Protein AF-A0A7C7BUP1-F1 (afdb_monomer)

Nearest PDB structures (foldseek):
  5or5-assembly1_A  TM=6.425E-01  e=1.012E-01  Escherichia coli K-12
  8x6g-assembly1_H  TM=6.265E-01  e=3.199E-01  Staphylococcus aureus
  4x8k-assembly1_A  TM=6.579E-01  e=1.202E+00  Mycobacterium tuberculosis
  4nqw-assembly1_A  TM=5.955E-01  e=1.202E+00  Mycobacterium tuberculosis

Mean predicted aligned error: 5.15 Å

Secondary structure (DSSP, 8-state):
-------HHHHHHHHHHHHH-HHHHHHHHHHHHHHHHHHHHHHH--SS-HHHHHHHHHHHHHHHHTT--GGGS-HHHHHHHHHHHHHHHHHHHHHHHHHHHHHHHHHHHHTT-

pLDDT: mean 91.06, std 11.15, range [35.03, 97.62]

Structure (mmCIF, N/CA/C/O backbone):
data_AF-A0A7C7BUP1-F1
#
_entry.id   AF-A0A7C7BUP1-F1
#
loop_
_atom_site.group_PDB
_atom_site.id
_atom_site.type_symbol
_atom_site.label_atom_id
_atom_site.label_alt_id
_atom_site.label_comp_id
_atom_site.label_asym_id
_atom_site.label_entity_id
_atom_site.label_seq_id
_atom_site.pdbx_PDB_ins_code
_atom_site.Cartn_x
_atom_site.Cartn_y
_atom_site.Cartn_z
_atom_site.occupancy
_atom_site.B_iso_or_equiv
_atom_site.auth_seq_id
_atom_site.auth_comp_id
_atom_site.auth_asym_id
_atom_site.auth_atom_id
_atom_site.pdbx_PDB_model_num
ATOM 1 N N . MET A 1 1 ? -22.777 -0.148 -9.927 1.00 35.03 1 MET A N 1
ATOM 2 C CA . MET A 1 1 ? -22.143 1.117 -9.494 1.00 35.03 1 MET A CA 1
ATOM 3 C C . MET A 1 1 ? -21.026 0.744 -8.531 1.00 35.03 1 MET A C 1
ATOM 5 O O . MET A 1 1 ? -21.332 0.253 -7.456 1.00 35.03 1 MET A O 1
ATOM 9 N N . LYS A 1 2 ? -19.750 0.819 -8.940 1.00 43.09 2 LYS A N 1
ATOM 10 C CA . LYS A 1 2 ? -18.630 0.515 -8.032 1.00 43.09 2 LYS A CA 1
ATOM 11 C C . LYS A 1 2 ? -18.414 1.747 -7.154 1.00 43.09 2 LYS A C 1
ATOM 13 O O . LYS A 1 2 ? -18.003 2.783 -7.663 1.00 43.09 2 LYS A O 1
ATOM 18 N N . ASN A 1 3 ? -18.745 1.655 -5.868 1.00 46.97 3 ASN A N 1
ATOM 19 C CA . ASN A 1 3 ? -18.450 2.714 -4.907 1.00 46.97 3 ASN A CA 1
ATOM 20 C C . ASN A 1 3 ? -16.925 2.857 -4.801 1.00 46.97 3 ASN A C 1
ATOM 22 O O . ASN A 1 3 ? -16.269 2.074 -4.126 1.00 46.97 3 ASN A O 1
ATOM 26 N N . HIS A 1 4 ? -16.356 3.857 -5.475 1.00 56.56 4 HIS A N 1
ATOM 27 C CA . HIS A 1 4 ? -14.931 4.215 -5.399 1.00 56.56 4 HIS A CA 1
ATOM 28 C C . HIS A 1 4 ? -14.557 4.920 -4.085 1.00 56.56 4 HIS A C 1
ATOM 30 O O . HIS A 1 4 ? -13.484 5.506 -3.971 1.00 56.56 4 HIS A O 1
ATOM 36 N N . TYR A 1 5 ? -15.455 4.911 -3.102 1.00 69.50 5 TYR A N 1
ATOM 37 C CA . TYR A 1 5 ? -15.305 5.662 -1.872 1.00 69.50 5 TYR A CA 1
ATOM 38 C C . TYR A 1 5 ? -14.892 4.731 -0.738 1.00 69.50 5 TYR A C 1
ATOM 40 O O . TYR A 1 5 ? -15.651 3.849 -0.340 1.00 69.50 5 TYR A O 1
ATOM 48 N N . ILE A 1 6 ? -13.687 4.949 -0.220 1.00 81.00 6 ILE A N 1
ATOM 49 C CA . ILE A 1 6 ? -13.259 4.370 1.050 1.00 81.00 6 ILE A CA 1
ATOM 50 C C . ILE A 1 6 ? -13.731 5.317 2.146 1.00 81.00 6 ILE A C 1
ATOM 52 O O . ILE A 1 6 ? -13.293 6.466 2.217 1.00 81.00 6 ILE A O 1
ATOM 56 N N . ASP A 1 7 ? -14.625 4.834 3.005 1.00 88.50 7 ASP A N 1
ATOM 57 C CA . ASP A 1 7 ? -14.956 5.540 4.237 1.00 88.50 7 ASP A CA 1
ATOM 58 C C . ASP A 1 7 ? -13.753 5.460 5.183 1.00 88.50 7 ASP A C 1
ATOM 60 O O . ASP A 1 7 ? -13.428 4.404 5.728 1.00 88.50 7 ASP A O 1
ATOM 64 N N . ASN A 1 8 ? -13.089 6.599 5.379 1.00 87.31 8 ASN A N 1
ATOM 65 C CA . ASN A 1 8 ? -11.893 6.700 6.209 1.00 87.31 8 ASN A CA 1
ATOM 66 C C . ASN A 1 8 ? -12.124 6.263 7.660 1.00 87.31 8 ASN A C 1
ATOM 68 O O . ASN A 1 8 ? -11.208 5.708 8.265 1.00 87.31 8 ASN A O 1
ATOM 72 N N . LYS A 1 9 ? -13.315 6.506 8.224 1.00 91.06 9 LYS A N 1
ATOM 73 C CA . LYS A 1 9 ? -13.622 6.102 9.602 1.00 91.06 9 LYS A CA 1
ATOM 74 C C . LYS A 1 9 ? -13.752 4.591 9.684 1.00 91.06 9 LYS A C 1
ATOM 76 O O . LYS A 1 9 ? -13.128 3.983 10.547 1.00 91.06 9 LYS A O 1
ATOM 81 N N . ARG A 1 10 ? -14.503 3.994 8.752 1.00 92.50 10 ARG A N 1
ATOM 82 C CA . ARG A 1 10 ? -14.663 2.536 8.679 1.00 92.50 10 ARG A C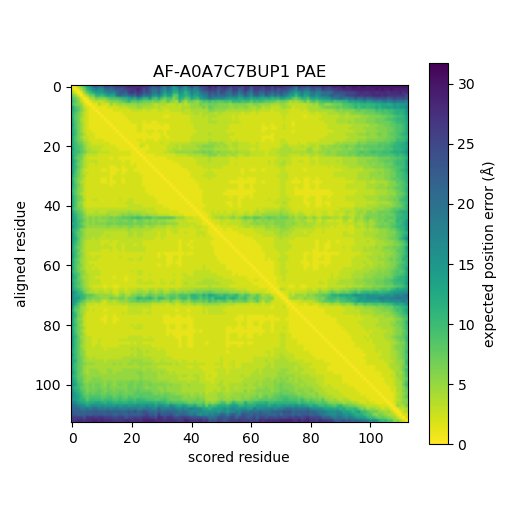A 1
ATOM 83 C C . ARG A 1 10 ? -13.335 1.837 8.404 1.00 92.50 10 ARG A C 1
ATOM 85 O O . ARG A 1 10 ? -13.051 0.805 8.997 1.00 92.50 10 ARG A O 1
ATOM 92 N N . PHE A 1 11 ? -12.508 2.409 7.533 1.00 93.88 11 PHE A N 1
ATOM 93 C CA . PHE A 1 11 ? -11.192 1.864 7.225 1.00 93.88 11 PHE A CA 1
ATOM 94 C C . PHE A 1 11 ? -10.288 1.838 8.457 1.00 93.88 11 PHE A C 1
ATOM 96 O O . PHE A 1 11 ? -9.698 0.808 8.774 1.00 93.88 11 PHE A O 1
ATOM 103 N N . GLU A 1 12 ? -10.222 2.952 9.187 1.00 95.38 12 GLU A N 1
ATOM 104 C CA . GLU A 1 12 ? -9.439 3.029 10.417 1.00 95.38 12 GLU A CA 1
ATOM 105 C C . GLU A 1 12 ? -9.976 2.094 11.508 1.00 95.38 12 GLU A C 1
ATOM 107 O O . GLU A 1 12 ? -9.192 1.408 12.161 1.00 95.38 12 GLU A O 1
ATOM 112 N N . GLU A 1 13 ? -11.298 2.008 11.663 1.00 95.69 13 GLU A N 1
ATOM 113 C CA . GLU A 1 13 ? -11.951 1.078 12.586 1.00 95.69 13 GLU A CA 1
ATOM 114 C C . GLU A 1 13 ? -11.557 -0.378 12.299 1.00 95.69 13 GLU A C 1
ATOM 116 O O . GLU A 1 13 ? -11.081 -1.067 13.201 1.00 95.69 13 GLU A O 1
ATOM 121 N N . ILE A 1 14 ? -11.676 -0.832 11.046 1.00 96.31 14 ILE A N 1
ATOM 122 C CA . ILE A 1 14 ? -11.316 -2.202 10.652 1.00 96.31 14 ILE A CA 1
ATOM 123 C C . ILE A 1 14 ? -9.835 -2.490 10.903 1.00 96.31 14 ILE A C 1
ATOM 125 O O . ILE A 1 14 ? -9.499 -3.565 11.393 1.00 96.31 14 ILE A O 1
ATOM 129 N N . ILE A 1 15 ? -8.942 -1.531 10.643 1.00 96.12 15 ILE A N 1
ATOM 130 C CA . ILE A 1 15 ? -7.515 -1.692 10.951 1.00 96.12 15 ILE A CA 1
ATOM 131 C C . ILE A 1 15 ? -7.297 -1.915 12.451 1.00 96.12 15 ILE A C 1
ATOM 133 O O . ILE A 1 15 ? -6.525 -2.793 12.834 1.00 96.12 15 ILE A O 1
ATOM 137 N N . LEU A 1 16 ? -7.962 -1.135 13.306 1.00 95.88 16 LEU A N 1
ATOM 138 C CA . LEU A 1 16 ? -7.825 -1.260 14.758 1.00 95.88 16 LEU A CA 1
ATOM 139 C C . LEU A 1 16 ? -8.433 -2.561 15.288 1.00 95.88 16 LEU A C 1
ATOM 141 O O . LEU A 1 16 ? -7.857 -3.177 16.184 1.00 95.88 16 LEU A O 1
ATOM 145 N N . LEU A 1 17 ? -9.561 -2.992 14.725 1.00 96.75 17 LEU A N 1
ATOM 146 C CA . LEU A 1 17 ? -10.201 -4.262 15.061 1.00 96.75 17 LEU A CA 1
ATOM 147 C C . LEU A 1 17 ? -9.333 -5.450 14.632 1.00 96.75 17 LEU A C 1
ATOM 149 O O . LEU A 1 17 ? -9.080 -6.340 15.439 1.00 96.75 17 LEU A O 1
ATOM 153 N N . TYR A 1 18 ? -8.767 -5.413 13.426 1.00 97.06 18 TYR A N 1
ATOM 154 C CA . TYR A 1 18 ? -7.813 -6.419 12.959 1.00 97.06 18 TYR A CA 1
ATOM 155 C C . TYR A 1 18 ? -6.553 -6.487 13.828 1.00 97.06 18 TYR A C 1
ATOM 157 O O . TYR A 1 18 ? -6.036 -7.568 14.085 1.00 97.06 18 TYR A O 1
ATOM 165 N N . GLN A 1 19 ? -6.044 -5.352 14.317 1.00 95.25 19 GLN A N 1
ATOM 166 C CA . GLN A 1 19 ? -4.905 -5.355 15.243 1.00 95.25 19 GLN A CA 1
ATOM 167 C C . GLN A 1 19 ? -5.208 -6.088 16.563 1.00 95.25 19 GLN A C 1
ATOM 169 O O . GLN A 1 19 ? -4.275 -6.577 17.201 1.00 95.25 19 GLN A O 1
ATOM 174 N N . GLN A 1 20 ? -6.478 -6.150 16.977 1.00 96.62 20 GLN A N 1
ATOM 175 C CA . GLN A 1 20 ? -6.921 -6.832 18.198 1.00 96.62 20 GLN A CA 1
ATOM 176 C C . GLN A 1 20 ? -7.286 -8.296 17.943 1.00 96.62 20 GLN A C 1
ATOM 178 O O . GLN A 1 20 ? -6.894 -9.166 18.717 1.00 96.62 20 GLN A O 1
ATOM 183 N N . ASP A 1 21 ? -8.004 -8.564 16.854 1.00 96.12 21 ASP A N 1
ATOM 184 C CA . ASP A 1 21 ? -8.439 -9.898 16.450 1.00 96.12 21 ASP A CA 1
ATOM 185 C C . ASP A 1 21 ? -8.242 -10.108 14.937 1.00 96.12 21 ASP A C 1
ATOM 187 O O . ASP A 1 21 ? -9.171 -9.935 14.142 1.00 96.12 21 ASP A O 1
ATOM 191 N N . PRO A 1 22 ? -7.027 -10.498 14.511 1.00 94.44 22 PRO A N 1
ATOM 192 C CA . PRO A 1 22 ? -6.726 -10.666 13.097 1.00 94.44 22 PRO A CA 1
ATOM 193 C C . PRO A 1 22 ? -7.641 -11.672 12.397 1.00 94.44 22 PRO A C 1
ATOM 195 O O . PRO A 1 22 ? -7.998 -11.454 11.249 1.00 94.44 22 PRO A O 1
ATOM 198 N N . LYS A 1 23 ? -8.044 -12.754 13.080 1.00 94.81 23 LYS A N 1
ATOM 199 C CA . LYS A 1 23 ? -8.808 -13.851 12.464 1.00 94.81 23 LYS A CA 1
ATOM 200 C C . LYS A 1 23 ? -10.211 -13.424 12.051 1.00 94.81 23 LYS A C 1
ATOM 202 O O . LYS A 1 23 ? -10.698 -13.872 11.022 1.00 94.81 23 LYS A O 1
ATOM 207 N N . THR A 1 24 ? -10.854 -12.585 12.856 1.00 96.69 24 THR A N 1
ATOM 208 C CA . THR A 1 24 ? -12.235 -12.153 12.605 1.00 96.69 24 THR A CA 1
ATOM 209 C C . THR A 1 24 ? -12.312 -11.066 11.536 1.00 96.69 24 THR A C 1
ATOM 211 O O . THR A 1 24 ? -13.265 -11.036 10.766 1.00 96.69 24 THR A O 1
ATOM 214 N N . TYR A 1 25 ? -11.309 -10.186 11.463 1.00 96.56 25 TYR A N 1
ATOM 215 C CA . TYR A 1 25 ? -11.349 -8.993 10.607 1.00 96.56 25 TYR A CA 1
ATOM 216 C C . TYR A 1 25 ? -10.440 -9.075 9.370 1.00 96.56 25 TYR A C 1
ATOM 218 O O . TYR A 1 25 ? -10.282 -8.079 8.665 1.00 96.56 25 TYR A O 1
ATOM 226 N N . GLU A 1 26 ? -9.819 -10.229 9.098 1.00 94.88 26 GLU A N 1
ATOM 227 C CA . GLU A 1 26 ? -8.915 -10.417 7.953 1.00 94.88 26 GLU A CA 1
ATOM 228 C C . GLU A 1 26 ? -9.611 -10.150 6.615 1.00 94.88 26 GLU A C 1
ATOM 230 O O . GLU A 1 26 ? -9.103 -9.372 5.810 1.00 94.88 26 GLU A O 1
ATOM 235 N N . GLU A 1 27 ? -10.785 -10.742 6.388 1.00 95.75 27 GLU A N 1
ATOM 236 C CA . GLU A 1 27 ? -11.516 -10.623 5.119 1.00 95.75 27 GLU A CA 1
ATOM 237 C C . GLU A 1 27 ? -11.944 -9.175 4.829 1.00 95.75 27 GLU A C 1
ATOM 239 O O . GLU A 1 27 ? -11.735 -8.663 3.722 1.00 95.75 27 GLU A O 1
ATOM 244 N N . ASP A 1 28 ? -12.461 -8.481 5.847 1.00 94.88 28 ASP A N 1
ATOM 245 C CA . ASP A 1 28 ? -12.832 -7.065 5.769 1.00 94.88 28 ASP A CA 1
ATOM 246 C C . ASP A 1 28 ? -11.613 -6.188 5.458 1.00 94.88 28 ASP A C 1
ATOM 248 O O . ASP A 1 28 ? -11.661 -5.306 4.594 1.00 94.88 28 ASP A O 1
ATOM 252 N N . LEU A 1 29 ? -10.495 -6.435 6.149 1.00 95.75 29 LEU A N 1
ATOM 253 C CA . LEU A 1 29 ? -9.266 -5.676 5.959 1.00 95.75 29 LEU A CA 1
ATOM 254 C C . LEU A 1 29 ? -8.696 -5.882 4.550 1.00 95.75 29 LEU A C 1
ATOM 256 O O . LEU A 1 29 ? -8.324 -4.909 3.889 1.00 95.75 29 LEU A O 1
ATOM 260 N N . VAL A 1 30 ? -8.632 -7.134 4.088 1.00 95.75 30 VAL A N 1
ATOM 261 C CA . VAL A 1 30 ? -8.141 -7.488 2.750 1.00 95.75 30 VAL A CA 1
ATOM 262 C C . VAL A 1 30 ? -9.003 -6.832 1.678 1.00 95.75 30 VAL A C 1
ATOM 264 O O . VAL A 1 30 ? -8.455 -6.217 0.766 1.00 95.75 30 VAL A O 1
ATOM 267 N N . SER A 1 31 ? -10.328 -6.872 1.822 1.00 95.00 31 SER A N 1
ATOM 268 C CA . SER A 1 31 ? -11.260 -6.251 0.873 1.00 95.00 31 SER A CA 1
ATOM 269 C C . SER A 1 31 ? -11.071 -4.733 0.775 1.00 95.00 31 SER A C 1
ATOM 271 O O . SER A 1 31 ? -11.067 -4.164 -0.319 1.00 95.00 31 SER A O 1
ATOM 273 N N . LEU A 1 32 ? -10.865 -4.058 1.911 1.00 95.38 32 LEU A N 1
ATOM 274 C CA . LEU A 1 32 ? -10.614 -2.614 1.932 1.00 95.38 32 LEU A CA 1
ATOM 275 C C . LEU A 1 32 ? -9.251 -2.251 1.332 1.00 95.38 32 LEU A C 1
ATOM 277 O O . LEU A 1 32 ? -9.145 -1.258 0.606 1.00 95.38 32 LEU A O 1
ATOM 281 N N . PHE A 1 33 ? -8.213 -3.048 1.596 1.00 96.62 33 PHE A N 1
ATOM 282 C CA . PHE A 1 33 ? -6.912 -2.844 0.965 1.00 96.62 33 PHE A CA 1
ATOM 283 C C . PHE A 1 33 ? -6.926 -3.139 -0.530 1.00 96.62 33 PHE A C 1
ATOM 285 O O . PHE A 1 33 ? -6.263 -2.408 -1.262 1.00 96.62 33 PHE A O 1
ATOM 292 N N . ASP A 1 34 ? -7.688 -4.131 -0.995 1.00 95.81 34 ASP A N 1
ATOM 293 C CA . ASP A 1 34 ? -7.813 -4.427 -2.427 1.00 95.81 34 ASP A CA 1
ATOM 294 C C . ASP A 1 34 ? -8.365 -3.220 -3.180 1.00 95.81 34 ASP A C 1
ATOM 296 O O . ASP A 1 34 ? -7.784 -2.762 -4.169 1.00 95.81 34 ASP A O 1
ATOM 300 N N . LEU A 1 35 ? -9.438 -2.635 -2.640 1.00 94.81 35 LEU A N 1
ATOM 301 C CA . LEU A 1 35 ? -10.039 -1.426 -3.182 1.00 94.81 35 LEU A CA 1
ATOM 302 C C . LEU A 1 35 ? -9.049 -0.253 -3.167 1.00 94.81 35 LEU A C 1
ATOM 304 O O . LEU A 1 35 ? -8.919 0.451 -4.169 1.00 94.81 35 LEU A O 1
ATOM 308 N N . LEU A 1 36 ? -8.334 -0.042 -2.056 1.00 95.44 36 LEU A N 1
ATOM 309 C CA . LEU A 1 36 ? -7.362 1.048 -1.930 1.00 95.44 36 LEU A CA 1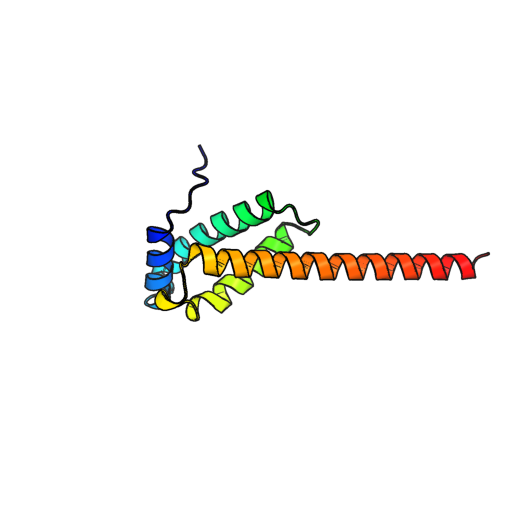
ATOM 310 C C . LEU A 1 36 ? -6.212 0.902 -2.930 1.00 95.44 36 LEU A C 1
ATOM 312 O O . LEU A 1 36 ? -5.889 1.850 -3.644 1.00 95.44 36 LEU A O 1
ATOM 316 N N . ILE A 1 37 ? -5.596 -0.278 -2.978 1.00 96.00 37 ILE A N 1
ATOM 317 C CA . ILE A 1 37 ? -4.449 -0.573 -3.837 1.00 96.00 37 ILE A CA 1
ATOM 318 C C . ILE A 1 37 ? -4.860 -0.454 -5.302 1.00 96.00 37 ILE A C 1
ATOM 320 O O . ILE A 1 37 ? -4.182 0.245 -6.053 1.00 96.00 37 ILE A O 1
ATOM 324 N N . THR A 1 38 ? -5.986 -1.055 -5.693 1.00 94.44 38 THR A N 1
ATOM 325 C CA . THR A 1 38 ? -6.497 -0.987 -7.068 1.00 94.44 38 THR A CA 1
ATOM 326 C C . THR A 1 38 ? -6.749 0.459 -7.491 1.00 94.44 38 THR A C 1
ATOM 328 O O . THR A 1 38 ? -6.221 0.899 -8.510 1.00 94.44 38 THR A O 1
ATOM 331 N N . ASN A 1 39 ? -7.439 1.247 -6.659 1.00 93.38 39 ASN A N 1
ATOM 332 C CA . ASN A 1 39 ? -7.694 2.657 -6.960 1.00 93.38 39 ASN A CA 1
ATOM 333 C C . ASN A 1 39 ? -6.393 3.466 -7.109 1.00 93.38 39 ASN A C 1
ATOM 335 O O . ASN A 1 39 ? -6.311 4.349 -7.965 1.00 93.38 39 ASN A O 1
ATOM 339 N N . ILE A 1 40 ? -5.368 3.189 -6.294 1.00 94.44 40 ILE A N 1
ATOM 340 C CA . ILE A 1 40 ? -4.074 3.879 -6.381 1.00 94.44 40 ILE A CA 1
ATOM 341 C C . ILE A 1 40 ? -3.318 3.468 -7.650 1.00 94.44 40 ILE A C 1
ATOM 343 O O . ILE A 1 40 ? -2.812 4.345 -8.352 1.00 94.44 40 ILE A O 1
ATOM 347 N N . ILE A 1 41 ? -3.246 2.172 -7.967 1.00 93.56 41 ILE A N 1
ATOM 348 C CA . ILE A 1 41 ? -2.583 1.673 -9.182 1.00 93.56 41 ILE A CA 1
ATOM 349 C C . ILE A 1 41 ? -3.210 2.325 -10.425 1.00 93.56 41 ILE A C 1
ATOM 351 O O . ILE A 1 41 ? -2.490 2.911 -11.240 1.00 93.56 41 ILE A O 1
ATOM 355 N N . ASP A 1 42 ? -4.543 2.331 -10.504 1.00 91.81 42 ASP A N 1
ATOM 356 C CA . ASP A 1 42 ? -5.296 2.909 -11.622 1.00 91.81 42 ASP A CA 1
ATOM 357 C C . ASP A 1 42 ? -5.113 4.432 -11.741 1.00 91.81 42 ASP A C 1
ATOM 359 O O . ASP A 1 42 ? -5.061 4.984 -12.848 1.00 91.81 42 ASP A O 1
ATOM 363 N N . SER A 1 43 ? -4.991 5.125 -10.604 1.00 91.25 43 SER A N 1
ATOM 364 C CA . SER A 1 43 ? -4.849 6.585 -10.556 1.00 91.25 43 SER A CA 1
ATOM 365 C C . SER A 1 43 ? -3.444 7.056 -10.929 1.00 91.25 43 SER A C 1
ATOM 367 O O . SER A 1 43 ? -3.296 8.025 -11.672 1.00 91.25 43 SER A O 1
ATOM 369 N N . PHE A 1 44 ? -2.401 6.395 -10.419 1.00 89.12 44 PHE A N 1
ATOM 370 C CA . PHE A 1 44 ? -1.017 6.846 -10.601 1.00 89.12 44 PHE A CA 1
ATOM 371 C C . PHE A 1 44 ? -0.365 6.328 -11.887 1.00 89.12 44 PHE A C 1
ATOM 373 O O . PHE A 1 44 ? 0.607 6.930 -12.343 1.00 89.12 44 PHE A O 1
ATOM 380 N N . ARG A 1 45 ? -0.891 5.248 -12.486 1.00 88.19 45 ARG A N 1
ATOM 381 C CA . ARG A 1 45 ? -0.480 4.725 -13.805 1.00 88.19 45 ARG A CA 1
ATOM 382 C C . ARG A 1 45 ? 1.035 4.561 -13.967 1.00 88.19 45 ARG A C 1
ATOM 384 O O . ARG A 1 45 ? 1.605 4.888 -15.011 1.00 88.19 45 ARG A O 1
ATOM 391 N N . PHE A 1 46 ? 1.706 4.069 -12.926 1.00 89.25 46 PHE A N 1
ATOM 392 C CA . PHE A 1 46 ? 3.109 3.682 -13.039 1.00 89.25 46 PHE A CA 1
ATOM 393 C C . PHE A 1 46 ? 3.250 2.602 -14.118 1.00 89.25 46 PHE A C 1
ATOM 395 O O . PHE A 1 46 ? 2.438 1.685 -14.190 1.00 89.25 46 PHE A O 1
ATOM 402 N N . LYS A 1 47 ? 4.283 2.710 -14.961 1.00 90.81 47 LYS A N 1
ATOM 403 C CA . LYS A 1 47 ? 4.593 1.690 -15.970 1.00 90.81 47 LYS A CA 1
ATOM 404 C C . LYS A 1 47 ? 5.302 0.517 -15.288 1.00 90.81 47 LYS A C 1
ATOM 406 O O . LYS A 1 47 ? 6.526 0.461 -15.325 1.00 90.81 47 LYS A O 1
ATOM 411 N N . VAL A 1 48 ? 4.512 -0.309 -14.613 1.00 91.00 48 VAL A N 1
ATOM 412 C CA . VAL A 1 48 ? 4.893 -1.538 -13.902 1.00 91.00 48 VAL A CA 1
ATOM 413 C C . VAL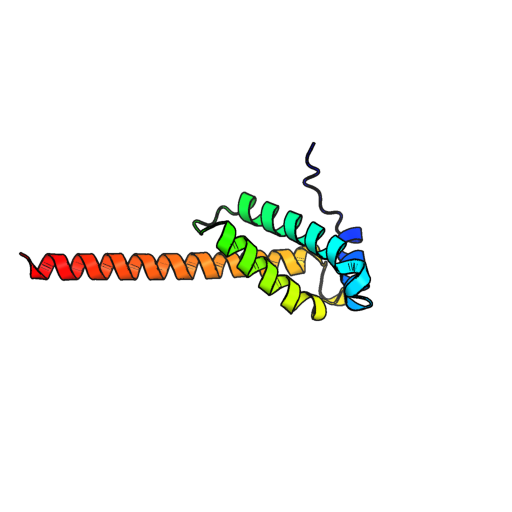 A 1 48 ? 3.883 -2.629 -14.234 1.00 91.00 48 VAL A C 1
ATOM 415 O O . VAL A 1 48 ? 2.782 -2.314 -14.698 1.00 91.00 48 VAL A O 1
ATOM 418 N N . ASP A 1 49 ? 4.236 -3.888 -13.992 1.00 92.75 49 ASP A N 1
ATOM 419 C CA . ASP A 1 49 ? 3.256 -4.972 -14.071 1.00 92.75 49 ASP A CA 1
ATOM 420 C C . ASP A 1 49 ? 2.180 -4.802 -12.968 1.00 92.75 49 ASP A C 1
ATOM 422 O O . ASP A 1 49 ? 2.533 -4.691 -11.787 1.00 92.75 49 ASP A O 1
ATOM 426 N N . PRO A 1 50 ? 0.876 -4.711 -13.310 1.00 90.62 50 PRO A N 1
ATOM 427 C CA . PRO A 1 50 ? -0.172 -4.432 -12.328 1.00 90.62 50 PRO A CA 1
ATOM 428 C C . PRO A 1 50 ? -0.376 -5.536 -11.289 1.00 90.62 50 PRO A C 1
ATOM 430 O O . PRO A 1 50 ? -0.751 -5.228 -10.154 1.00 90.62 50 PRO A O 1
ATOM 433 N N . ASP A 1 51 ? -0.154 -6.798 -11.655 1.00 92.88 51 ASP A N 1
ATOM 434 C CA . ASP A 1 51 ? -0.376 -7.930 -10.759 1.00 92.88 51 ASP A CA 1
ATOM 435 C C . ASP A 1 51 ? 0.788 -8.060 -9.771 1.00 92.88 51 ASP A C 1
ATOM 437 O O . ASP A 1 51 ? 0.548 -8.156 -8.560 1.00 92.88 51 ASP A O 1
ATOM 441 N N . ASP A 1 52 ? 2.030 -7.908 -10.245 1.00 93.56 52 ASP A N 1
ATOM 442 C CA . ASP A 1 52 ? 3.216 -7.820 -9.382 1.00 93.56 52 ASP A CA 1
ATOM 443 C C . ASP A 1 52 ? 3.1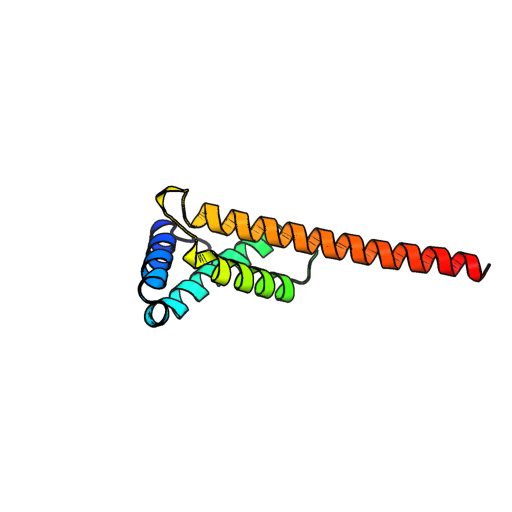15 -6.620 -8.429 1.00 93.56 52 ASP A C 1
ATOM 445 O O . ASP A 1 52 ? 3.364 -6.731 -7.222 1.00 93.56 52 ASP A O 1
ATOM 449 N N . ALA A 1 53 ? 2.699 -5.460 -8.949 1.00 94.94 53 ALA A N 1
ATOM 450 C CA . ALA A 1 53 ? 2.509 -4.255 -8.152 1.00 94.94 53 ALA A CA 1
ATOM 451 C C . ALA A 1 53 ? 1.447 -4.452 -7.064 1.00 94.94 53 ALA A C 1
ATOM 453 O O . ALA A 1 53 ? 1.679 -4.083 -5.907 1.00 94.94 53 ALA A O 1
ATOM 454 N N . ARG A 1 54 ? 0.303 -5.066 -7.404 1.00 95.38 54 ARG A N 1
ATOM 455 C CA . ARG A 1 54 ? -0.757 -5.388 -6.439 1.00 95.38 54 ARG A CA 1
ATOM 456 C C . ARG A 1 54 ? -0.222 -6.314 -5.346 1.00 95.38 54 ARG A C 1
ATOM 458 O O . ARG A 1 54 ? -0.404 -6.012 -4.165 1.00 95.38 54 ARG A O 1
ATOM 465 N N . GLN A 1 55 ? 0.474 -7.392 -5.710 1.00 95.88 55 GLN A N 1
ATOM 466 C CA . GLN A 1 55 ? 0.992 -8.381 -4.761 1.00 95.88 55 GLN A CA 1
ATOM 467 C C . GLN A 1 55 ? 2.067 -7.805 -3.824 1.00 95.88 55 GLN A C 1
ATOM 469 O O . GLN A 1 55 ? 2.018 -8.031 -2.606 1.00 95.88 55 GLN A O 1
ATOM 474 N N . GLU A 1 56 ? 3.025 -7.038 -4.355 1.00 96.12 56 GLU A N 1
ATOM 475 C CA . GLU A 1 56 ? 4.049 -6.378 -3.537 1.00 96.12 56 GLU A CA 1
ATOM 476 C C . GLU A 1 56 ? 3.417 -5.354 -2.579 1.00 96.12 56 GLU A C 1
ATOM 478 O O . GLU A 1 56 ? 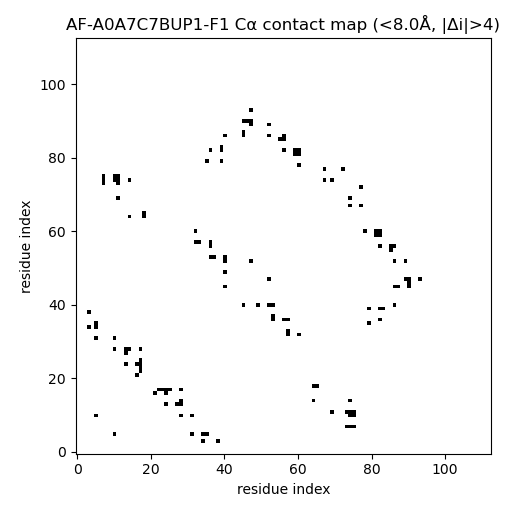3.750 -5.332 -1.388 1.00 96.12 56 GLU A O 1
ATOM 483 N N . CYS A 1 57 ? 2.464 -4.545 -3.057 1.00 97.50 57 CYS A N 1
ATOM 484 C CA . CYS A 1 57 ? 1.747 -3.586 -2.217 1.00 97.50 57 CYS A CA 1
ATOM 485 C C . CYS A 1 57 ? 0.948 -4.281 -1.108 1.00 97.50 57 CYS A C 1
ATOM 487 O O . CYS A 1 57 ? 1.055 -3.859 0.044 1.00 97.50 57 CYS A O 1
ATOM 489 N N . PHE A 1 58 ? 0.228 -5.366 -1.410 1.00 97.06 58 PHE A N 1
ATOM 490 C CA . PHE A 1 58 ? -0.495 -6.158 -0.407 1.00 97.06 58 PHE A CA 1
ATOM 491 C C . PHE A 1 58 ? 0.432 -6.707 0.674 1.00 97.06 58 PHE A C 1
ATOM 493 O O . PHE A 1 58 ? 0.194 -6.543 1.874 1.00 97.06 58 PHE A O 1
ATOM 500 N N . THR A 1 59 ? 1.542 -7.304 0.246 1.00 96.88 59 THR A N 1
ATOM 501 C CA . THR A 1 59 ? 2.559 -7.841 1.151 1.00 96.88 59 THR A CA 1
ATOM 502 C C . THR A 1 59 ? 3.095 -6.754 2.084 1.00 96.88 59 THR A C 1
ATOM 504 O O . THR A 1 59 ? 3.295 -6.991 3.279 1.00 96.88 59 THR A O 1
ATOM 507 N N . LEU A 1 60 ? 3.330 -5.550 1.559 1.00 97.62 60 LEU A N 1
ATOM 508 C CA . LEU A 1 60 ? 3.842 -4.430 2.338 1.00 97.62 60 LEU A CA 1
ATOM 509 C C . LEU A 1 60 ? 2.806 -3.876 3.323 1.00 97.62 60 LEU A C 1
ATOM 511 O O . LEU A 1 60 ? 3.149 -3.635 4.486 1.00 97.62 60 LEU A O 1
ATOM 515 N N . VAL A 1 61 ? 1.552 -3.680 2.903 1.00 96.88 61 VAL A N 1
ATOM 516 C CA . VAL A 1 61 ? 0.523 -3.141 3.805 1.00 96.88 61 VAL A CA 1
ATOM 517 C C . VAL A 1 61 ? 0.248 -4.110 4.949 1.00 96.88 61 VAL A C 1
ATOM 519 O O . VAL A 1 61 ? 0.332 -3.695 6.100 1.00 96.88 61 VAL A O 1
ATOM 522 N N . LEU A 1 62 ? 0.098 -5.414 4.693 1.00 95.06 62 LEU A N 1
ATOM 523 C CA . LEU A 1 62 ? -0.130 -6.405 5.755 1.00 95.06 62 LEU A CA 1
ATOM 524 C C . LEU A 1 62 ? 1.024 -6.452 6.770 1.00 95.06 62 LEU A C 1
ATOM 526 O O . LEU A 1 62 ? 0.799 -6.506 7.980 1.00 95.06 62 LEU A O 1
ATOM 530 N N . LYS A 1 63 ? 2.277 -6.337 6.307 1.00 95.69 63 LYS A N 1
ATOM 531 C CA . LYS A 1 63 ? 3.453 -6.254 7.195 1.00 95.69 63 LYS A CA 1
ATOM 532 C C . LYS A 1 63 ? 3.479 -4.983 8.044 1.00 95.69 63 LYS A C 1
ATOM 534 O O . LYS A 1 63 ? 4.044 -4.995 9.143 1.00 95.69 63 LYS A O 1
ATOM 539 N N . THR A 1 64 ? 2.917 -3.889 7.538 1.00 95.62 64 THR A N 1
ATOM 540 C CA . THR A 1 64 ? 2.952 -2.569 8.182 1.00 95.62 64 THR A CA 1
ATOM 541 C C . THR A 1 64 ? 1.696 -2.251 8.993 1.00 95.62 64 THR A C 1
ATOM 543 O O . THR A 1 64 ? 1.774 -1.384 9.860 1.00 95.62 64 THR A O 1
ATOM 546 N N . VAL A 1 65 ? 0.591 -2.988 8.821 1.00 95.62 65 VAL A N 1
ATOM 547 C CA . VAL A 1 65 ? -0.674 -2.793 9.558 1.00 95.62 65 VAL A CA 1
ATOM 548 C C . VAL A 1 65 ? -0.472 -2.742 11.066 1.00 95.62 65 VAL A C 1
ATOM 550 O O . VAL A 1 65 ? -0.939 -1.808 11.712 1.00 95.62 65 VAL A O 1
ATOM 553 N N . LYS A 1 66 ? 0.309 -3.664 11.636 1.00 94.25 66 LYS A N 1
ATOM 554 C CA . LYS A 1 66 ? 0.632 -3.686 13.076 1.00 94.25 66 LYS A CA 1
ATOM 555 C C . LYS A 1 66 ? 1.351 -2.429 13.594 1.00 94.25 66 LYS A C 1
ATOM 557 O O . LYS A 1 66 ? 1.401 -2.198 14.797 1.00 94.25 66 LYS A O 1
ATOM 562 N N . ASN A 1 67 ? 1.946 -1.634 12.703 1.00 94.38 67 ASN A N 1
ATOM 563 C CA . ASN A 1 67 ? 2.690 -0.424 13.055 1.00 94.38 67 ASN A CA 1
ATOM 564 C C . ASN A 1 67 ? 1.817 0.838 13.016 1.00 94.38 67 ASN A C 1
ATOM 566 O O . ASN A 1 67 ? 2.257 1.890 13.497 1.00 94.38 67 ASN A O 1
ATOM 570 N N . PHE A 1 68 ? 0.613 0.758 12.441 1.00 95.31 68 PHE A N 1
ATOM 571 C CA . PHE A 1 68 ? -0.298 1.890 12.361 1.00 95.31 68 PHE A CA 1
ATOM 572 C C . PHE A 1 68 ? -0.780 2.305 13.757 1.00 95.31 68 PHE A C 1
ATOM 574 O O . PHE A 1 68 ? -1.141 1.469 14.586 1.00 95.31 68 PHE A O 1
ATOM 581 N N . LYS A 1 69 ? -0.770 3.617 14.015 1.00 92.69 69 LYS A N 1
ATOM 582 C CA . LYS A 1 69 ? -1.241 4.234 15.260 1.00 92.69 69 LYS A CA 1
ATOM 583 C C . LYS A 1 69 ? -2.039 5.497 14.907 1.00 92.69 69 LYS A C 1
ATOM 585 O O . LYS A 1 69 ? -1.418 6.418 14.372 1.00 92.69 69 LYS A O 1
ATOM 590 N N . PRO A 1 70 ? -3.327 5.615 15.288 1.00 89.31 70 PRO A N 1
ATOM 591 C CA . PRO A 1 70 ? -4.186 6.756 14.927 1.00 89.31 70 PRO A CA 1
ATOM 592 C C . PRO A 1 70 ? -3.611 8.131 15.293 1.00 89.31 70 PRO A C 1
ATOM 594 O O . PRO A 1 70 ? -3.795 9.122 14.595 1.00 89.31 70 PRO A O 1
ATOM 597 N N . ARG A 1 71 ? -2.816 8.202 16.369 1.00 87.75 71 ARG A N 1
ATOM 598 C CA . ARG A 1 71 ? -2.160 9.445 16.815 1.00 87.75 71 ARG A CA 1
ATOM 599 C C . ARG A 1 71 ? -1.121 10.002 15.832 1.00 87.75 71 ARG A C 1
ATOM 601 O O . ARG A 1 71 ? -0.656 11.117 16.035 1.00 87.75 71 ARG A O 1
ATOM 608 N N . LYS A 1 72 ? -0.706 9.233 14.820 1.00 80.25 72 LYS A N 1
ATOM 609 C CA . LYS A 1 72 ? 0.333 9.619 13.849 1.00 80.25 72 LYS A CA 1
ATOM 610 C C . LYS A 1 72 ? -0.224 10.030 12.479 1.00 80.25 72 LYS A C 1
ATOM 612 O O . LYS A 1 72 ? 0.566 10.285 11.574 1.00 80.25 72 LYS A O 1
ATOM 617 N N . GLY A 1 73 ? -1.546 10.101 12.328 1.00 87.38 73 GLY A N 1
ATOM 618 C CA . GLY A 1 73 ? -2.228 10.442 11.079 1.00 87.38 73 GLY A CA 1
ATOM 619 C C . GLY A 1 73 ? -3.373 9.478 10.776 1.00 87.38 73 GLY A C 1
ATOM 620 O O . GLY A 1 73 ? -3.501 8.442 11.424 1.00 87.38 73 GLY A O 1
ATOM 621 N N . THR A 1 74 ? -4.191 9.818 9.778 1.00 92.31 74 THR A N 1
ATOM 622 C CA . THR A 1 74 ? -5.313 8.969 9.353 1.00 92.31 74 THR A CA 1
ATOM 623 C C . THR A 1 74 ? -4.812 7.690 8.690 1.00 92.31 74 THR A C 1
ATOM 625 O O . THR A 1 74 ? -3.805 7.708 7.969 1.00 92.31 74 THR A O 1
ATOM 628 N N . ALA A 1 75 ? -5.542 6.589 8.878 1.00 93.69 75 ALA A N 1
ATOM 629 C CA . ALA A 1 75 ? -5.256 5.319 8.210 1.00 93.69 75 ALA A CA 1
ATOM 630 C C . ALA A 1 75 ? -5.102 5.482 6.690 1.00 93.69 75 ALA A C 1
ATOM 632 O O . ALA A 1 75 ? -4.105 5.050 6.109 1.00 93.69 75 ALA A O 1
ATOM 633 N N . PHE A 1 76 ? -6.045 6.180 6.054 1.00 93.56 76 PHE A N 1
ATOM 634 C CA . PHE A 1 76 ? -6.029 6.409 4.611 1.00 93.56 76 PHE A CA 1
ATOM 635 C C . PHE A 1 76 ? -4.729 7.065 4.132 1.00 93.56 76 PHE A C 1
ATOM 637 O O . PHE A 1 76 ? -4.076 6.545 3.227 1.00 93.56 76 PHE A O 1
ATOM 644 N N . ASN A 1 77 ? -4.302 8.163 4.765 1.00 93.50 77 ASN A N 1
ATOM 645 C CA . ASN A 1 77 ? -3.078 8.863 4.368 1.00 93.50 77 ASN A CA 1
ATOM 646 C C . ASN A 1 77 ? -1.832 8.014 4.633 1.00 93.50 77 ASN A C 1
ATOM 648 O O . ASN A 1 77 ? -0.919 7.986 3.804 1.00 93.50 77 ASN A O 1
ATOM 652 N N . TYR A 1 78 ? -1.799 7.309 5.766 1.00 95.31 78 TYR A N 1
ATOM 653 C CA . TYR A 1 78 ? -0.691 6.432 6.135 1.00 95.31 78 TYR A CA 1
ATOM 654 C C . TYR A 1 78 ? -0.469 5.341 5.079 1.00 95.31 78 TYR A C 1
ATOM 656 O O . TYR A 1 78 ? 0.624 5.233 4.517 1.00 95.31 78 TYR A O 1
ATOM 664 N N . PHE A 1 79 ? -1.515 4.580 4.750 1.00 96.50 79 PHE A N 1
ATOM 665 C CA . PHE A 1 79 ? -1.402 3.477 3.798 1.00 96.50 79 PHE A CA 1
ATOM 666 C C . PHE A 1 79 ? -1.271 3.950 2.353 1.00 96.50 79 PHE A C 1
ATOM 668 O O . PHE A 1 79 ? -0.462 3.387 1.620 1.00 96.50 79 PHE A O 1
ATOM 675 N N . THR A 1 80 ? -1.950 5.031 1.955 1.00 95.62 80 THR A N 1
ATOM 676 C CA . THR A 1 80 ? -1.761 5.624 0.619 1.00 95.62 80 THR A CA 1
ATOM 677 C C . THR A 1 80 ? -0.304 6.024 0.400 1.00 95.62 80 THR A C 1
ATOM 679 O O . THR A 1 80 ? 0.279 5.706 -0.635 1.00 95.62 80 THR A O 1
ATOM 682 N N . THR A 1 81 ? 0.326 6.650 1.398 1.00 95.62 81 THR A N 1
ATOM 683 C CA . THR A 1 81 ? 1.743 7.038 1.326 1.00 95.62 81 THR A CA 1
ATOM 684 C C . THR A 1 81 ? 2.652 5.819 1.165 1.00 95.62 81 THR A C 1
ATOM 686 O O . THR A 1 81 ? 3.560 5.829 0.334 1.00 95.62 81 THR A O 1
ATOM 689 N N . ILE A 1 82 ? 2.408 4.754 1.934 1.00 96.62 82 ILE A N 1
ATOM 690 C CA . ILE A 1 82 ? 3.170 3.501 1.843 1.00 96.62 82 ILE A CA 1
ATOM 691 C C . ILE A 1 82 ? 3.033 2.877 0.450 1.00 96.62 82 ILE A C 1
ATOM 693 O O . ILE A 1 82 ? 4.045 2.542 -0.167 1.00 96.62 82 ILE A O 1
ATOM 697 N N . ILE A 1 83 ? 1.804 2.763 -0.060 1.00 97.31 83 ILE A N 1
ATOM 698 C CA . ILE A 1 83 ? 1.509 2.146 -1.358 1.00 97.31 83 ILE A CA 1
ATOM 699 C C . ILE A 1 83 ? 2.176 2.941 -2.486 1.00 97.31 83 ILE A C 1
ATOM 701 O O . ILE A 1 83 ? 2.933 2.368 -3.267 1.00 97.31 83 ILE A O 1
ATOM 705 N N . VAL A 1 84 ? 1.977 4.262 -2.543 1.00 96.94 84 VAL A N 1
ATOM 706 C CA . VAL A 1 84 ? 2.557 5.117 -3.596 1.00 96.94 84 VAL A CA 1
ATOM 707 C C . VAL A 1 84 ? 4.086 5.079 -3.574 1.00 96.94 84 VAL A C 1
ATOM 709 O O . VAL A 1 84 ? 4.721 5.005 -4.628 1.00 96.94 84 VAL A O 1
ATOM 712 N N . ASN A 1 85 ? 4.698 5.084 -2.387 1.00 97.25 85 ASN A N 1
ATOM 713 C CA . ASN A 1 85 ? 6.149 4.962 -2.271 1.00 97.25 85 ASN A CA 1
ATOM 714 C C . ASN A 1 85 ? 6.650 3.607 -2.785 1.00 97.25 85 ASN A C 1
ATOM 716 O O . ASN A 1 85 ? 7.664 3.570 -3.482 1.00 97.25 85 ASN A O 1
ATOM 720 N N . ASN A 1 86 ? 5.933 2.517 -2.501 1.00 96.50 86 ASN A N 1
ATOM 721 C CA . ASN A 1 86 ? 6.286 1.197 -3.018 1.00 96.50 86 ASN A CA 1
ATOM 722 C C . ASN A 1 86 ? 6.190 1.135 -4.549 1.00 96.50 86 ASN A C 1
ATOM 724 O O . ASN A 1 86 ? 7.136 0.710 -5.208 1.00 96.50 86 ASN A O 1
ATOM 728 N N . LEU A 1 87 ? 5.106 1.661 -5.127 1.00 96.88 87 LEU A N 1
ATOM 729 C CA . LEU A 1 87 ? 4.937 1.740 -6.583 1.00 96.88 87 LEU A CA 1
ATOM 730 C C . LEU A 1 87 ? 6.050 2.562 -7.251 1.00 96.88 87 LEU A C 1
ATOM 732 O O . LEU A 1 87 ? 6.579 2.184 -8.296 1.00 96.88 87 LEU A O 1
ATOM 736 N N . LYS A 1 88 ? 6.480 3.661 -6.622 1.00 96.12 88 LYS A N 1
ATOM 737 C CA . LYS A 1 88 ? 7.607 4.468 -7.110 1.00 96.12 88 LYS A CA 1
ATOM 738 C C . LYS A 1 88 ? 8.932 3.698 -7.080 1.00 96.12 88 LYS A C 1
ATOM 740 O O . LYS A 1 88 ? 9.755 3.869 -7.988 1.00 96.12 88 LYS A O 1
ATOM 745 N N . LEU A 1 89 ? 9.157 2.873 -6.055 1.00 95.75 89 LEU A N 1
ATOM 746 C CA . LEU A 1 89 ? 10.337 2.008 -5.960 1.00 95.75 89 LEU A CA 1
ATOM 747 C C . LEU A 1 89 ? 10.328 0.940 -7.056 1.00 95.75 89 LEU A C 1
ATOM 749 O O . LEU A 1 89 ? 11.334 0.804 -7.755 1.00 95.75 89 LEU A O 1
ATOM 753 N N . LEU A 1 90 ? 9.193 0.264 -7.252 1.00 95.00 90 LEU A N 1
ATOM 754 C CA . LEU A 1 90 ? 8.971 -0.711 -8.323 1.00 95.00 90 LEU A CA 1
ATOM 755 C C . LEU A 1 90 ? 9.276 -0.122 -9.698 1.00 95.00 90 LEU A C 1
ATOM 757 O O . LEU A 1 90 ? 10.167 -0.594 -10.405 1.00 95.00 90 LEU A O 1
ATOM 761 N N . TYR A 1 91 ? 8.634 1.001 -10.014 1.00 95.50 91 TYR A N 1
ATOM 762 C CA . TYR A 1 91 ? 8.847 1.714 -11.267 1.00 95.50 91 TYR A CA 1
ATOM 763 C C . TYR A 1 91 ? 10.318 2.098 -11.476 1.00 95.50 91 TYR A C 1
ATOM 765 O O . TYR A 1 91 ? 10.878 1.948 -12.563 1.00 95.50 91 TYR A O 1
ATOM 773 N N . THR A 1 92 ? 10.991 2.572 -10.423 1.00 95.75 92 THR A N 1
ATOM 774 C CA . THR A 1 92 ? 12.411 2.940 -10.507 1.00 95.75 92 THR A CA 1
ATOM 775 C C . THR A 1 92 ? 13.305 1.717 -10.733 1.00 95.75 92 THR A C 1
ATOM 777 O O . THR A 1 92 ? 14.288 1.813 -11.474 1.00 95.75 92 THR A O 1
ATOM 780 N N . ARG A 1 93 ? 12.987 0.579 -10.102 1.00 94.44 93 ARG A N 1
ATOM 781 C CA . ARG A 1 93 ? 13.701 -0.696 -10.260 1.00 94.44 93 ARG A CA 1
ATOM 782 C C . ARG A 1 93 ? 13.599 -1.194 -11.699 1.00 94.44 93 ARG A C 1
ATOM 784 O O . ARG A 1 93 ? 14.634 -1.436 -12.318 1.00 94.44 93 ARG A O 1
ATOM 791 N N . GLU A 1 94 ? 12.390 -1.259 -12.248 1.00 93.88 94 GLU A N 1
ATOM 792 C CA . GLU A 1 94 ? 12.149 -1.687 -13.632 1.00 93.88 94 GLU A CA 1
ATOM 793 C C . GLU A 1 94 ? 12.810 -0.757 -14.647 1.00 93.88 94 GLU A C 1
ATOM 795 O O . GLU A 1 94 ? 13.526 -1.209 -15.540 1.00 93.88 94 GLU A O 1
ATOM 800 N N . LYS A 1 95 ? 12.673 0.562 -14.468 1.00 95.06 95 LYS A N 1
ATOM 801 C CA . LYS A 1 95 ? 13.323 1.545 -15.345 1.00 95.06 95 LYS A CA 1
ATOM 802 C C . LYS A 1 95 ? 14.842 1.360 -15.388 1.00 95.06 95 LYS A C 1
ATOM 804 O O . LYS A 1 95 ? 15.447 1.441 -16.457 1.00 95.06 95 LYS A O 1
ATOM 809 N N . LYS A 1 96 ? 15.477 1.120 -14.235 1.00 95.69 96 LYS A N 1
ATOM 810 C CA . LYS A 1 96 ? 16.925 0.857 -14.156 1.00 95.69 96 LYS A CA 1
ATOM 811 C C . LYS A 1 96 ? 17.304 -0.466 -14.820 1.00 95.69 96 LYS A C 1
ATOM 813 O O . LYS A 1 96 ? 18.346 -0.528 -15.468 1.00 95.69 96 LYS A O 1
ATOM 818 N N . TYR A 1 97 ? 16.482 -1.497 -14.655 1.00 94.81 97 TYR A N 1
ATOM 819 C CA . TYR A 1 97 ? 16.700 -2.801 -15.272 1.00 94.81 97 TYR A CA 1
ATOM 820 C C . TYR A 1 97 ? 16.625 -2.727 -16.803 1.00 94.81 97 TYR A C 1
ATOM 822 O O . TYR A 1 97 ? 17.566 -3.145 -17.474 1.00 94.81 97 TYR A O 1
ATOM 830 N N . ASN A 1 98 ? 15.592 -2.081 -17.347 1.00 94.19 98 ASN A N 1
ATOM 831 C CA . ASN A 1 98 ? 15.430 -1.893 -18.792 1.00 94.19 98 ASN A CA 1
ATOM 832 C C . ASN A 1 98 ? 16.599 -1.105 -19.390 1.00 94.19 98 ASN A C 1
ATOM 834 O O . ASN A 1 98 ? 17.206 -1.550 -20.360 1.00 94.19 98 ASN A O 1
ATOM 838 N N . LYS A 1 99 ? 17.024 -0.021 -18.728 1.00 95.94 99 LYS A N 1
ATOM 839 C CA . LYS A 1 99 ? 18.214 0.735 -19.144 1.00 95.94 99 LYS A CA 1
ATOM 840 C C . LYS A 1 99 ? 19.485 -0.124 -19.160 1.00 95.94 99 LYS A C 1
ATOM 842 O O . LYS A 1 99 ? 20.361 0.068 -19.996 1.00 95.94 99 LYS A O 1
ATOM 847 N N . LYS A 1 100 ? 19.624 -1.072 -18.228 1.00 95.69 100 LYS A N 1
ATOM 848 C CA . LYS A 1 100 ? 20.773 -1.991 -18.200 1.00 95.69 100 LYS A CA 1
ATOM 849 C C . LYS A 1 100 ? 2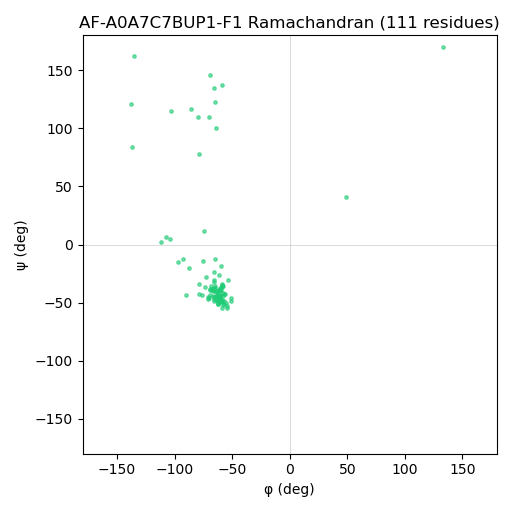0.761 -2.940 -19.402 1.00 95.69 100 LYS A C 1
ATOM 851 O O . LYS A 1 100 ? 21.829 -3.207 -19.945 1.00 95.69 100 LYS A O 1
ATOM 856 N N . ILE A 1 101 ? 19.586 -3.426 -19.803 1.00 95.38 101 ILE A N 1
ATOM 857 C CA . ILE A 1 101 ? 19.417 -4.258 -21.002 1.00 95.38 101 ILE A CA 1
ATOM 858 C C . ILE A 1 101 ? 19.742 -3.448 -22.259 1.00 95.38 101 ILE A C 1
ATOM 860 O O . ILE A 1 101 ? 20.539 -3.904 -23.073 1.00 95.38 101 ILE A O 1
ATOM 864 N N . GLU A 1 102 ? 19.194 -2.239 -22.387 1.00 95.25 102 GLU A N 1
ATOM 865 C CA . GLU A 1 102 ? 19.464 -1.329 -23.510 1.00 95.25 102 GLU A CA 1
ATOM 866 C C . GLU A 1 102 ? 20.969 -1.081 -23.671 1.00 95.25 102 GLU A C 1
ATOM 868 O O . GLU A 1 102 ? 21.534 -1.383 -24.720 1.00 95.25 102 GLU A O 1
ATOM 873 N N . ASN A 1 103 ? 21.647 -0.674 -22.592 1.00 94.88 103 ASN A N 1
ATOM 874 C CA . ASN A 1 103 ? 23.096 -0.456 -22.593 1.00 94.88 103 ASN A CA 1
ATOM 875 C C . ASN A 1 103 ? 23.894 -1.717 -22.977 1.00 94.88 103 ASN A C 1
ATOM 877 O O . ASN A 1 103 ? 24.974 -1.621 -23.557 1.00 94.88 103 ASN A O 1
ATOM 881 N N . TYR A 1 104 ? 23.420 -2.905 -22.586 1.00 94.44 104 TYR A N 1
ATOM 882 C CA . TYR A 1 104 ? 24.075 -4.166 -22.936 1.00 94.44 104 TYR A CA 1
ATOM 883 C C . TYR A 1 104 ? 23.936 -4.467 -24.432 1.00 94.44 104 TYR A C 1
ATOM 885 O O . TYR A 1 104 ? 24.916 -4.846 -25.070 1.00 94.44 104 TYR A O 1
ATOM 893 N N . ILE A 1 105 ? 22.740 -4.261 -24.988 1.00 94.12 105 ILE A N 1
ATOM 894 C CA . ILE A 1 105 ? 22.458 -4.443 -26.415 1.00 94.12 105 ILE A CA 1
ATOM 895 C C . ILE A 1 105 ? 23.280 -3.460 -27.254 1.00 94.12 105 ILE A C 1
ATOM 897 O O . ILE A 1 105 ? 23.859 -3.872 -28.254 1.00 94.12 105 ILE A O 1
ATOM 901 N N . GLU A 1 106 ? 23.362 -2.190 -26.848 1.00 93.50 106 GLU A N 1
ATOM 902 C CA . GLU A 1 106 ? 24.170 -1.170 -27.532 1.00 93.50 106 GLU A CA 1
ATOM 903 C C . GLU A 1 106 ? 25.645 -1.571 -27.601 1.00 93.50 106 GLU A C 1
ATOM 905 O O . GLU A 1 106 ? 26.192 -1.676 -28.692 1.00 93.50 106 GLU A O 1
ATOM 910 N N . ARG A 1 107 ? 26.256 -1.928 -26.464 1.00 91.94 107 ARG A N 1
ATOM 911 C CA . ARG A 1 107 ? 2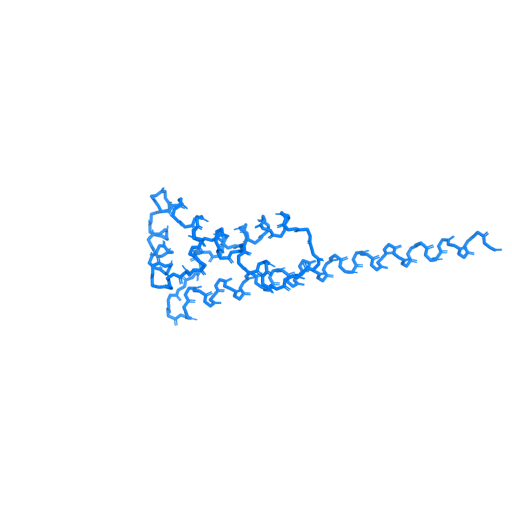7.659 -2.383 -26.430 1.00 91.94 107 ARG A CA 1
ATOM 912 C C . ARG A 1 107 ? 27.911 -3.608 -27.300 1.00 91.94 107 ARG A C 1
ATOM 914 O O . ARG A 1 107 ? 28.976 -3.736 -27.883 1.00 91.94 107 ARG A O 1
ATOM 921 N N . LYS A 1 108 ? 26.949 -4.531 -27.361 1.00 89.00 108 LYS A N 1
ATOM 922 C CA . LYS A 1 108 ? 27.076 -5.735 -28.185 1.00 89.00 108 LYS A CA 1
ATOM 923 C C . LYS A 1 108 ? 26.957 -5.441 -29.675 1.00 89.00 108 LYS A C 1
ATOM 925 O O . LYS A 1 108 ? 27.542 -6.186 -30.442 1.00 89.00 108 LYS A O 1
ATOM 930 N N . LYS A 1 109 ? 26.239 -4.396 -30.096 1.00 82.00 109 LYS A N 1
ATOM 931 C CA . LYS A 1 109 ? 26.193 -3.991 -31.512 1.00 82.00 109 LYS A CA 1
ATOM 932 C C . LYS A 1 109 ? 27.547 -3.488 -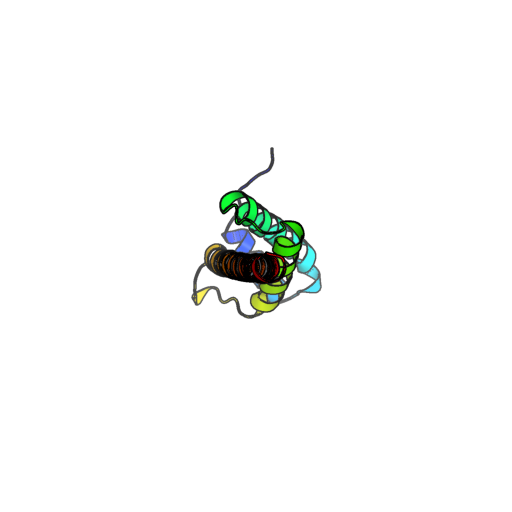32.003 1.00 82.00 109 LYS A C 1
ATOM 934 O O . LYS A 1 109 ? 27.916 -3.823 -33.121 1.00 82.00 109 LYS A O 1
ATOM 939 N N . ASP A 1 110 ? 28.280 -2.771 -31.155 1.00 72.31 110 ASP A N 1
ATOM 940 C CA . ASP A 1 110 ? 29.631 -2.293 -31.467 1.00 72.31 110 ASP A CA 1
ATOM 941 C C . ASP A 1 110 ? 30.642 -3.447 -31.623 1.00 72.31 110 ASP A C 1
ATOM 943 O O . ASP A 1 110 ? 31.631 -3.295 -32.325 1.00 72.31 110 ASP A O 1
ATOM 947 N N . ASP A 1 111 ? 30.384 -4.620 -31.026 1.00 74.12 111 ASP A N 1
ATOM 948 C CA . ASP A 1 111 ? 31.230 -5.816 -31.188 1.00 74.12 111 ASP A CA 1
ATOM 949 C C . ASP A 1 111 ? 31.041 -6.516 -32.560 1.00 74.12 111 ASP A C 1
ATOM 951 O O . ASP A 1 111 ? 31.828 -7.398 -32.906 1.00 74.12 111 ASP A O 1
ATOM 955 N N . PHE A 1 112 ? 29.983 -6.191 -33.320 1.00 59.53 112 PHE A N 1
ATOM 956 C CA . PHE A 1 112 ? 29.635 -6.843 -34.599 1.00 59.53 112 PHE A CA 1
ATOM 957 C C . PHE A 1 112 ? 29.808 -5.942 -35.838 1.00 59.53 112 PHE A C 1
ATOM 959 O O . PHE A 1 112 ? 29.479 -6.384 -36.943 1.00 59.53 112 PHE A O 1
ATOM 966 N N . ILE A 1 113 ? 30.291 -4.706 -35.670 1.00 54.44 113 ILE A N 1
ATOM 967 C CA . ILE A 1 113 ? 30.614 -3.749 -36.747 1.00 54.44 113 ILE A CA 1
ATOM 968 C C . ILE A 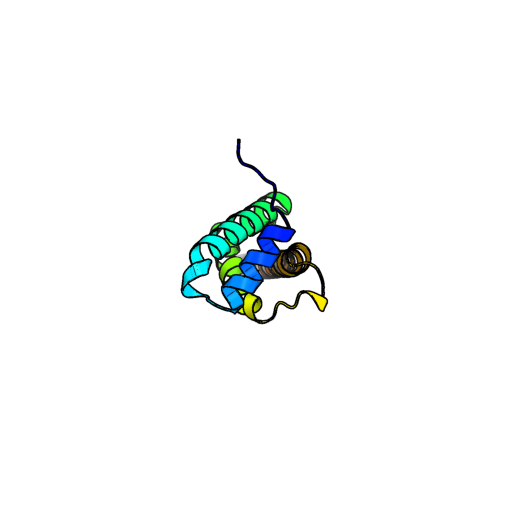1 113 ? 32.131 -3.572 -36.796 1.00 54.44 113 ILE A C 1
ATOM 970 O O . ILE A 1 113 ? 32.676 -3.582 -37.922 1.00 54.44 113 ILE A O 1
#

Radius of gyration: 18.65 Å; Cα contacts (8 Å, |Δi|>4): 72; chains: 1; bounding box: 53×24×55 Å

Sequence (113 aa):
MKNHYIDNKRFEEIILLYQQDPKTYEEDLVSLFDLLITNIIDSFRFKVDPDDARQECFTLVLKTVKNFKPRKGTAFNYFTTIIVNNLKLLYTREKKYNKKIENYIERKKDDFI

Foldseek 3Di:
DPPLDDPLVVLQVLLVVCLVPVVVSVVVNLVSLLSLLVSLCVVVVQPADSVVLSVVLSVQCVVCSNVDDVVVDGPSVVSSVVSVVSSVVRSVVVVVVVVVVVVVVVVVVVVVD

Solvent-accessible surface area (backbone atoms only — not comparable to full-atom values): 6598 Å² total; per-residue (Å²): 134,84,80,87,70,79,55,57,67,62,52,38,49,42,54,57,47,24,71,75,40,47,85,84,30,43,68,63,44,51,54,54,47,50,55,52,51,50,54,47,52,71,69,68,62,65,86,57,61,67,66,61,50,50,53,54,42,52,57,50,49,66,72,45,56,82,70,67,52,75,94,80,47,56,52,59,60,55,52,51,51,52,43,54,52,49,53,53,50,52,33,52,52,52,54,52,50,53,51,51,50,50,56,51,54,54,58,54,51,65,75,77,112